Protein AF-A0A935LH83-F1 (afdb_monomer)

Secondary structure (DSSP, 8-state):
-----------------------------PPP--------------HHHHHHHHHHHHHHHH-TT--THHHHHHHHHHHHHHHIIIIIHHHHHTT--HHHHHHHHHHHHHHHHHHHHHHHHHHTT--HHHHHHHHHHHHTT-

Structure (mmCIF, N/CA/C/O backbone):
data_AF-A0A935LH83-F1
#
_entry.id   AF-A0A935LH83-F1
#
loop_
_atom_site.group_PDB
_atom_site.id
_atom_site.type_symbol
_atom_site.label_atom_id
_atom_site.label_alt_id
_atom_site.label_comp_id
_atom_site.label_asym_id
_atom_site.label_entity_id
_atom_site.label_seq_id
_atom_site.pdbx_PDB_ins_code
_atom_site.Cartn_x
_atom_site.Cartn_y
_atom_site.Cartn_z
_atom_site.occupancy
_atom_site.B_iso_or_equiv
_atom_site.auth_seq_id
_atom_site.auth_comp_id
_atom_site.auth_asym_id
_atom_site.auth_atom_id
_atom_site.pdbx_PDB_model_num
ATOM 1 N N . MET A 1 1 ? -3.162 51.233 -42.639 1.00 35.12 1 MET A N 1
ATOM 2 C CA . MET A 1 1 ? -2.966 50.758 -44.028 1.00 35.12 1 MET A CA 1
ATOM 3 C C . MET A 1 1 ? -2.274 49.404 -43.932 1.00 35.12 1 MET A C 1
ATOM 5 O O . MET A 1 1 ? -1.241 49.379 -43.289 1.00 35.12 1 MET A O 1
ATOM 9 N N . THR A 1 2 ? -2.739 48.237 -44.375 1.00 34.06 2 THR A N 1
ATOM 10 C CA . THR A 1 2 ? -3.900 47.725 -45.139 1.00 34.06 2 THR A CA 1
ATOM 11 C C . THR A 1 2 ? -3.915 46.204 -44.865 1.00 34.06 2 THR A C 1
ATOM 13 O O . THR A 1 2 ? -2.887 45.559 -45.024 1.00 34.06 2 THR A O 1
ATOM 16 N N . ALA A 1 3 ? -4.938 45.661 -44.196 1.00 40.06 3 ALA A N 1
ATOM 17 C CA . ALA A 1 3 ? -5.899 44.655 -44.689 1.00 40.06 3 ALA A CA 1
ATOM 18 C C . ALA A 1 3 ? -5.460 43.745 -45.864 1.00 40.06 3 ALA A C 1
ATOM 20 O O . ALA A 1 3 ? -5.112 44.268 -46.919 1.00 40.06 3 ALA A O 1
ATOM 21 N N . THR A 1 4 ? -5.602 42.412 -45.709 1.00 35.59 4 THR A N 1
ATOM 22 C CA . THR A 1 4 ? -6.402 41.495 -46.574 1.00 35.59 4 THR A CA 1
ATOM 23 C C . THR A 1 4 ? -6.238 40.015 -46.142 1.00 35.59 4 THR A C 1
ATOM 25 O O . THR A 1 4 ? -5.195 39.401 -46.327 1.00 35.59 4 THR A O 1
ATOM 28 N N . THR A 1 5 ? -7.306 39.437 -45.585 1.00 38.53 5 THR A N 1
ATOM 29 C CA . THR A 1 5 ? -7.776 38.028 -45.756 1.00 38.53 5 THR A CA 1
ATOM 30 C C . THR A 1 5 ? -8.877 38.098 -46.853 1.00 38.53 5 THR A C 1
ATOM 32 O O . THR A 1 5 ? -9.321 39.230 -47.068 1.00 38.53 5 THR A O 1
ATOM 35 N N . PRO A 1 6 ? -9.420 37.043 -47.526 1.00 51.28 6 PRO A N 1
ATOM 36 C CA . PRO A 1 6 ? -9.511 35.614 -47.166 1.00 51.28 6 PRO A CA 1
ATOM 37 C C . PRO A 1 6 ? -9.442 34.612 -48.359 1.00 51.28 6 PRO A C 1
ATOM 39 O O . PRO A 1 6 ? -9.274 35.017 -49.500 1.00 51.28 6 PRO A O 1
ATOM 42 N N . ALA A 1 7 ? -9.625 33.301 -48.119 1.00 34.06 7 ALA A N 1
ATOM 43 C CA . ALA A 1 7 ? -10.670 32.504 -48.797 1.00 34.06 7 ALA A CA 1
ATOM 44 C C . ALA A 1 7 ? -10.635 31.003 -48.445 1.00 34.06 7 ALA A C 1
ATOM 46 O O . ALA A 1 7 ? -9.700 30.261 -48.727 1.00 34.06 7 ALA A O 1
ATOM 47 N N . ARG A 1 8 ? -11.767 30.581 -47.888 1.00 37.03 8 ARG A N 1
ATOM 48 C CA . ARG A 1 8 ? -12.305 29.230 -47.717 1.00 37.03 8 ARG A CA 1
ATOM 49 C C . ARG A 1 8 ? -12.732 28.651 -49.074 1.00 37.03 8 ARG A C 1
ATOM 51 O O . ARG A 1 8 ? -13.342 29.372 -49.859 1.00 37.03 8 ARG A O 1
ATOM 58 N N . LYS A 1 9 ? -12.582 27.339 -49.294 1.00 32.34 9 LYS A N 1
ATOM 59 C CA . LYS A 1 9 ? -13.468 26.609 -50.218 1.00 32.34 9 LYS A CA 1
ATOM 60 C C . LYS A 1 9 ? -13.838 25.234 -49.668 1.00 32.34 9 LYS A C 1
ATOM 62 O O . LYS A 1 9 ? -12.998 24.364 -49.486 1.00 32.34 9 LYS A O 1
ATOM 67 N N . ALA A 1 10 ? -15.129 25.100 -49.393 1.00 34.25 10 ALA A N 1
ATOM 68 C CA . ALA A 1 10 ? -15.847 23.850 -49.215 1.00 34.25 10 ALA A CA 1
ATOM 69 C C . ALA A 1 10 ? -16.346 23.344 -50.581 1.00 34.25 10 ALA A C 1
ATOM 71 O O . ALA A 1 10 ? -16.602 24.163 -51.463 1.00 34.25 10 ALA A O 1
ATOM 72 N N . SER A 1 11 ? -16.544 22.030 -50.722 1.00 35.22 11 SER A N 1
ATOM 73 C CA . SER A 1 11 ? -17.612 21.410 -51.534 1.00 35.22 11 SER A CA 1
ATOM 74 C C . SER A 1 11 ? -17.620 19.900 -51.240 1.00 35.22 11 SER A C 1
ATOM 76 O O . SER A 1 11 ? -16.598 19.250 -51.421 1.00 35.22 11 SER A O 1
ATOM 78 N N . ALA A 1 12 ? -18.617 19.393 -50.505 1.00 35.19 12 ALA A N 1
ATOM 79 C CA . ALA A 1 12 ? -19.860 18.767 -51.000 1.00 35.19 12 ALA A CA 1
ATOM 80 C C . ALA A 1 12 ? -19.667 17.258 -51.284 1.00 35.19 12 ALA A C 1
ATOM 82 O O . ALA A 1 12 ? -18.915 16.873 -52.167 1.00 35.19 12 ALA A O 1
ATOM 83 N N . ALA A 1 13 ? -20.138 16.374 -50.402 1.00 32.50 13 ALA A N 1
ATOM 84 C CA . ALA A 1 13 ? -21.513 15.865 -50.271 1.00 32.50 13 ALA A CA 1
ATOM 85 C C . ALA A 1 13 ? -21.769 14.618 -51.137 1.00 32.50 13 ALA A C 1
ATOM 87 O O . ALA A 1 13 ? -21.801 14.694 -52.362 1.00 32.50 13 ALA A O 1
ATOM 88 N N . LYS A 1 14 ? -22.089 13.492 -50.485 1.00 33.97 14 LYS A N 1
ATOM 89 C CA . LYS A 1 14 ? -23.084 12.566 -51.026 1.00 33.97 14 LYS A CA 1
ATOM 90 C C . LYS A 1 14 ? -23.909 11.942 -49.904 1.00 33.97 14 LYS A C 1
ATOM 92 O O . LYS A 1 14 ? -23.403 11.345 -48.962 1.00 33.97 14 LYS A O 1
ATOM 97 N N . THR A 1 15 ? -25.195 12.200 -50.047 1.00 30.72 15 THR A N 1
ATOM 98 C CA . THR A 1 15 ? -26.371 11.769 -49.309 1.00 30.72 15 THR A CA 1
ATOM 99 C C . THR A 1 15 ? -26.554 10.253 -49.327 1.00 30.72 15 THR A C 1
ATOM 101 O O . THR A 1 15 ? -26.304 9.597 -50.335 1.00 30.72 15 THR A O 1
ATOM 104 N N . GLY A 1 16 ? -27.097 9.727 -48.231 1.00 28.11 16 GLY A N 1
ATOM 105 C CA . GLY A 1 16 ? -27.625 8.370 -48.133 1.00 28.11 16 GLY A CA 1
ATOM 106 C C . GLY A 1 16 ? -28.529 8.248 -46.911 1.00 28.11 16 GLY A C 1
ATOM 107 O O . GLY A 1 16 ? -28.107 7.761 -45.870 1.00 28.11 16 GLY A O 1
ATOM 108 N N . ALA A 1 17 ? -29.761 8.748 -47.017 1.00 33.97 17 ALA A N 1
ATOM 109 C CA . ALA A 1 17 ? -30.808 8.496 -46.038 1.00 33.97 17 ALA A CA 1
ATOM 110 C C . ALA A 1 17 ? -31.365 7.078 -46.238 1.00 33.97 17 ALA A C 1
ATOM 112 O O . ALA A 1 17 ? -31.816 6.754 -47.335 1.00 33.97 17 ALA A O 1
ATOM 113 N N . SER A 1 18 ? -31.416 6.265 -45.180 1.00 32.62 18 SER A N 1
ATOM 114 C CA . SER A 1 18 ? -32.397 5.179 -45.089 1.00 32.62 18 SER A CA 1
ATOM 115 C C . SER A 1 18 ? -32.763 4.875 -43.634 1.00 32.62 18 SER A C 1
ATOM 117 O O . SER A 1 18 ? -32.010 4.262 -42.890 1.00 32.62 18 SER A O 1
ATOM 119 N N . LYS A 1 19 ? -33.929 5.412 -43.265 1.00 34.66 19 LYS A N 1
ATOM 120 C CA . LYS A 1 19 ? -35.022 4.828 -42.472 1.00 34.66 19 LYS A CA 1
ATOM 121 C C . LYS A 1 19 ? -34.696 3.933 -41.262 1.00 34.66 19 LYS A C 1
ATOM 123 O O . LYS A 1 19 ? -34.246 2.803 -41.380 1.00 34.66 19 LYS A O 1
ATOM 128 N N . SER A 1 20 ? -35.142 4.462 -40.121 1.00 33.88 20 SER A N 1
ATOM 129 C CA . SER A 1 20 ? -35.714 3.792 -38.946 1.00 33.88 20 SER A CA 1
ATOM 130 C C . SER A 1 20 ? -36.131 2.327 -39.138 1.00 33.88 20 SER A C 1
ATOM 132 O O . SER A 1 20 ? -37.013 2.025 -39.943 1.00 33.88 20 SER A O 1
ATOM 134 N N . ALA A 1 21 ? -35.589 1.462 -38.283 1.00 36.56 21 ALA A N 1
ATOM 135 C CA . ALA A 1 21 ? -36.288 0.291 -37.778 1.00 36.56 21 ALA A CA 1
ATOM 136 C C . ALA A 1 21 ? -35.946 0.126 -36.291 1.00 36.56 21 ALA A C 1
ATOM 138 O O . ALA A 1 21 ? -34.846 -0.263 -35.908 1.00 36.56 21 ALA A O 1
ATOM 139 N N . THR A 1 22 ? -36.910 0.479 -35.448 1.00 37.19 22 THR A N 1
ATOM 140 C CA . THR A 1 22 ? -36.934 0.204 -34.016 1.00 37.19 22 THR A CA 1
ATOM 141 C C . THR A 1 22 ? -37.043 -1.305 -33.797 1.00 37.19 22 THR A C 1
ATOM 143 O O . THR A 1 22 ? -38.127 -1.871 -33.914 1.00 37.19 22 THR A O 1
ATOM 146 N N . THR A 1 23 ? -35.944 -1.972 -33.447 1.00 38.09 23 THR A N 1
ATOM 147 C CA . THR A 1 23 ? -35.995 -3.322 -32.873 1.00 38.09 23 THR A CA 1
ATOM 148 C C . THR A 1 23 ? -35.900 -3.231 -31.360 1.00 38.09 23 THR A C 1
ATOM 150 O O . THR A 1 23 ? -34.860 -2.935 -30.777 1.00 38.09 23 THR A O 1
ATOM 153 N N . LYS A 1 24 ? -37.053 -3.474 -30.745 1.00 41.41 24 LYS A N 1
ATOM 154 C CA . LYS A 1 24 ? -37.307 -3.659 -29.321 1.00 41.41 24 LYS A CA 1
ATOM 155 C C . LYS A 1 24 ? -36.507 -4.879 -28.831 1.00 41.41 24 LYS A C 1
ATOM 157 O O . LYS A 1 24 ? -37.010 -5.998 -28.872 1.00 41.41 24 LYS A O 1
ATOM 162 N N . SER A 1 25 ? -35.255 -4.683 -28.414 1.00 41.22 25 SER A N 1
ATOM 163 C CA . SER A 1 25 ? -34.494 -5.729 -27.720 1.00 41.22 25 SER A CA 1
ATOM 164 C C . SER A 1 25 ? -35.025 -5.853 -26.301 1.00 41.22 25 SER A C 1
ATOM 166 O O . SER A 1 25 ? -34.794 -4.993 -25.456 1.00 41.22 25 SER A O 1
ATOM 168 N N . ALA A 1 26 ? -35.782 -6.923 -26.073 1.00 46.78 26 ALA A N 1
ATOM 169 C CA . ALA A 1 26 ? -36.129 -7.393 -24.747 1.00 46.78 26 ALA A CA 1
ATOM 170 C C . ALA A 1 26 ? -34.847 -7.567 -23.920 1.00 46.78 26 ALA A C 1
ATOM 172 O O . ALA A 1 26 ? -33.912 -8.251 -24.341 1.00 46.78 26 ALA A O 1
ATOM 173 N N . GLU A 1 27 ? -34.814 -6.931 -22.754 1.00 45.56 27 GLU A N 1
ATOM 174 C CA . GLU A 1 27 ? -33.725 -7.015 -21.791 1.00 45.56 27 GLU A CA 1
ATOM 175 C C . GLU A 1 27 ? -33.667 -8.438 -21.225 1.00 45.56 27 GLU A C 1
ATOM 177 O O . GLU A 1 27 ? -34.363 -8.811 -20.280 1.00 45.56 27 GLU A O 1
ATOM 182 N N . LYS A 1 28 ? -32.862 -9.284 -21.869 1.00 47.16 28 LYS A N 1
ATOM 183 C CA . LYS A 1 28 ? -32.510 -10.592 -21.337 1.00 47.16 28 LYS A CA 1
ATOM 184 C C . LYS A 1 28 ? -31.532 -10.335 -20.194 1.00 47.16 28 LYS A C 1
ATOM 186 O O . LYS A 1 28 ? -30.373 -10.013 -20.441 1.00 47.16 28 LYS A O 1
ATOM 191 N N . LYS A 1 29 ? -32.027 -10.441 -18.955 1.00 45.44 29 LYS A N 1
ATOM 192 C CA . LYS A 1 29 ? -31.228 -10.435 -17.721 1.00 45.44 29 LYS A CA 1
ATOM 193 C C . LYS A 1 29 ? -29.939 -11.236 -17.961 1.00 45.44 29 LYS A C 1
ATOM 195 O O . LYS A 1 29 ? -30.054 -12.416 -18.316 1.00 45.44 29 LYS A O 1
ATOM 200 N N . PRO A 1 30 ? -28.743 -10.635 -17.819 1.00 49.94 30 PRO A N 1
ATOM 201 C CA . PRO A 1 30 ? -27.511 -11.379 -17.991 1.00 49.94 30 PRO A CA 1
ATOM 202 C C . PRO A 1 30 ? -27.502 -12.546 -16.992 1.00 49.94 30 PRO A C 1
ATOM 204 O O . PRO A 1 30 ? -27.824 -12.332 -15.816 1.00 49.94 30 PRO A O 1
ATOM 207 N N . PRO A 1 31 ? -27.185 -13.779 -17.422 1.00 57.97 31 PRO A N 1
ATOM 208 C CA . PRO A 1 31 ? -26.855 -14.841 -16.481 1.00 57.97 31 PRO A CA 1
ATOM 209 C C . PRO A 1 31 ? -25.688 -14.373 -15.593 1.00 57.97 31 PRO A C 1
ATOM 211 O O . PRO A 1 31 ? -24.889 -13.549 -16.048 1.00 57.97 31 PRO A O 1
ATOM 214 N N . PRO A 1 32 ? -25.595 -14.841 -14.331 1.00 54.12 32 PRO A N 1
ATOM 215 C CA . PRO A 1 32 ? -24.519 -14.441 -13.432 1.00 54.12 32 PRO A CA 1
ATOM 216 C C . PRO A 1 32 ? -23.187 -14.654 -14.145 1.00 54.12 32 PRO A C 1
ATOM 218 O O . PRO A 1 32 ? -22.916 -15.755 -14.629 1.00 54.12 32 PRO A O 1
ATOM 221 N N . ALA A 1 33 ? -22.419 -13.572 -14.274 1.00 59.00 33 ALA A N 1
ATOM 222 C CA . ALA A 1 33 ? -21.118 -13.594 -14.912 1.00 59.00 33 ALA A CA 1
ATOM 223 C C . ALA A 1 33 ? -20.278 -14.669 -14.220 1.00 59.00 33 ALA A C 1
ATOM 225 O O . ALA A 1 33 ? -19.924 -14.537 -13.049 1.00 59.00 33 ALA A O 1
ATOM 226 N N . GLN A 1 34 ? -20.011 -15.761 -14.934 1.00 58.84 34 GLN A N 1
ATOM 227 C CA . GLN A 1 34 ? -18.929 -16.658 -14.572 1.00 58.84 34 GLN A CA 1
ATOM 228 C C . GLN A 1 34 ? -17.675 -15.792 -14.604 1.00 58.84 34 GLN A C 1
ATOM 230 O O . GLN A 1 34 ? -17.375 -15.192 -15.636 1.00 58.84 34 GLN A O 1
ATOM 235 N N . ALA A 1 35 ? -17.029 -15.628 -13.452 1.00 62.06 35 ALA A N 1
ATOM 236 C CA . ALA A 1 35 ? -15.784 -14.892 -13.360 1.00 62.06 35 ALA A CA 1
ATOM 237 C C . ALA A 1 35 ? -14.769 -15.610 -14.251 1.00 62.06 35 ALA A C 1
ATOM 239 O O . ALA A 1 35 ? -14.278 -16.680 -13.902 1.00 62.06 35 ALA A O 1
ATOM 240 N N . SER A 1 36 ? -14.517 -15.058 -15.434 1.00 57.81 36 SER A N 1
ATOM 241 C CA . SER A 1 36 ? -13.394 -15.463 -16.262 1.00 57.81 36 SER A CA 1
ATOM 242 C C . SER A 1 36 ? -12.140 -15.323 -15.403 1.00 57.81 36 SER A C 1
ATOM 244 O O . SER A 1 36 ? -11.858 -14.232 -14.906 1.00 57.81 36 SER A O 1
ATOM 246 N N . GLU A 1 37 ? -11.419 -16.425 -15.189 1.00 69.50 37 GLU A N 1
ATOM 247 C CA . GLU A 1 37 ? -10.124 -16.468 -14.500 1.00 69.50 37 GLU A CA 1
ATOM 248 C C . GLU A 1 37 ? -9.036 -15.816 -15.369 1.00 69.50 37 GLU A C 1
ATOM 250 O O . GLU A 1 37 ? -8.037 -16.426 -15.744 1.00 69.50 37 GLU A O 1
ATOM 255 N N . GLU A 1 38 ? -9.251 -14.563 -15.759 1.00 58.91 38 GLU A N 1
ATOM 256 C CA . GLU A 1 38 ? -8.204 -13.757 -16.358 1.00 58.91 38 GLU A CA 1
ATOM 257 C C . GLU A 1 38 ? -7.110 -13.524 -15.308 1.00 58.91 38 GLU A C 1
ATOM 259 O O . GLU A 1 38 ? -7.411 -13.370 -14.115 1.00 58.91 38 GLU A O 1
ATOM 264 N N . PRO A 1 39 ? -5.830 -13.509 -15.714 1.00 77.25 39 PRO A N 1
ATOM 265 C CA . PRO A 1 39 ? -4.744 -13.252 -14.788 1.00 77.25 39 PRO A CA 1
ATOM 266 C C . PRO A 1 39 ? -4.943 -11.882 -14.132 1.00 77.25 39 PRO A C 1
ATOM 268 O O . PRO A 1 39 ? -4.829 -10.838 -14.773 1.00 77.25 39 PRO A O 1
ATOM 271 N N . SER A 1 40 ? -5.237 -11.892 -12.833 1.00 78.31 40 SER A N 1
ATOM 272 C CA . SER A 1 40 ? -5.302 -10.688 -12.017 1.00 78.31 40 SER A CA 1
ATOM 273 C C . SER A 1 40 ? -3.908 -10.322 -11.520 1.00 78.31 40 SER A C 1
ATOM 275 O O . SER A 1 40 ? -3.131 -11.174 -11.080 1.00 78.31 40 SER A O 1
ATOM 277 N N . LEU A 1 41 ? -3.574 -9.035 -11.597 1.00 83.06 41 LEU A N 1
ATOM 278 C CA . LEU A 1 41 ? -2.330 -8.518 -11.044 1.00 83.06 41 LEU A CA 1
ATOM 279 C C . LEU A 1 41 ? -2.367 -8.663 -9.514 1.00 83.06 41 LEU A C 1
ATOM 281 O O . LEU A 1 41 ? -3.272 -8.140 -8.864 1.00 83.06 41 LEU A O 1
ATOM 285 N N . ARG A 1 42 ? -1.398 -9.384 -8.940 1.00 87.62 42 ARG A N 1
ATOM 286 C CA . ARG A 1 42 ? -1.300 -9.633 -7.494 1.00 87.62 42 ARG A CA 1
ATOM 287 C C . ARG A 1 42 ? -0.068 -8.971 -6.903 1.00 87.62 42 ARG A C 1
ATOM 289 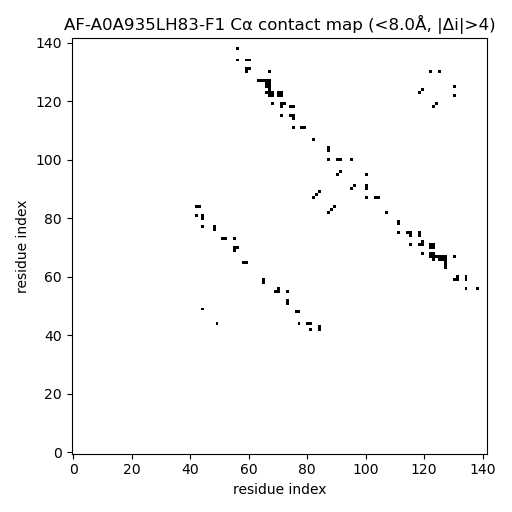O O . ARG A 1 42 ? 1.007 -8.991 -7.501 1.00 87.62 42 ARG A O 1
ATOM 296 N N . PHE A 1 43 ? -0.227 -8.451 -5.691 1.00 89.12 43 PHE A N 1
ATOM 297 C CA . PHE A 1 43 ? 0.864 -7.882 -4.917 1.00 89.12 43 PHE A CA 1
ATOM 298 C C . PHE A 1 43 ? 1.387 -8.929 -3.936 1.00 89.12 43 PHE A C 1
ATOM 300 O O . PHE A 1 43 ? 0.669 -9.346 -3.031 1.00 89.12 43 PHE A O 1
ATOM 307 N N . PHE A 1 44 ? 2.639 -9.349 -4.111 1.00 86.81 44 PHE A N 1
ATOM 308 C CA . PHE A 1 44 ? 3.303 -10.267 -3.189 1.00 86.81 44 PHE A CA 1
ATOM 309 C C . PHE A 1 44 ? 4.347 -9.507 -2.367 1.00 86.81 44 PHE A C 1
ATOM 311 O O . PHE A 1 44 ? 5.405 -9.132 -2.881 1.00 86.81 44 PHE A O 1
ATOM 318 N N . HIS A 1 45 ? 4.050 -9.286 -1.087 1.00 88.12 45 HIS A N 1
ATOM 319 C CA . HIS A 1 45 ? 4.978 -8.681 -0.132 1.00 88.12 45 HIS A CA 1
ATOM 320 C C . HIS A 1 45 ? 5.822 -9.728 0.611 1.00 88.12 45 HIS A C 1
ATOM 322 O O . HIS A 1 45 ? 5.610 -10.935 0.491 1.00 88.12 45 HIS A O 1
ATOM 328 N N . SER A 1 46 ? 6.811 -9.264 1.381 1.00 93.25 46 SER A N 1
ATOM 329 C CA . SER A 1 46 ? 7.671 -10.139 2.181 1.00 93.25 46 SER A CA 1
ATOM 330 C C . SER A 1 46 ? 6.884 -10.861 3.282 1.00 93.25 46 SER A C 1
ATOM 332 O O . SER A 1 46 ? 5.836 -10.390 3.735 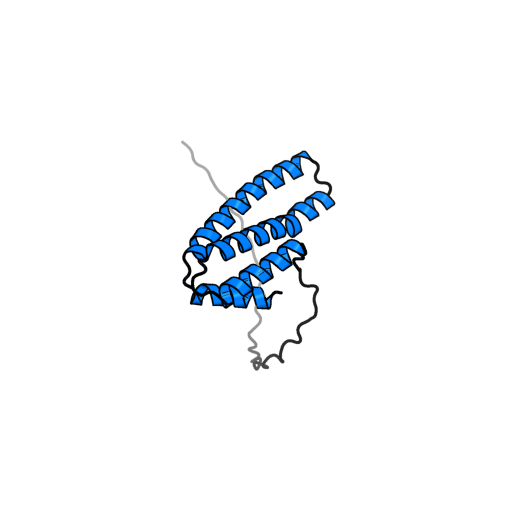1.00 93.25 46 SER A O 1
ATOM 334 N N . GLN A 1 47 ? 7.417 -11.997 3.744 1.00 93.38 47 GLN A N 1
ATOM 335 C CA . GLN A 1 47 ? 6.861 -12.722 4.889 1.00 93.38 47 GLN A CA 1
ATOM 336 C C . GLN A 1 47 ? 6.871 -11.855 6.156 1.00 93.38 47 GLN A C 1
ATOM 338 O O . GLN A 1 47 ? 5.871 -11.803 6.858 1.00 93.38 47 GLN A O 1
ATOM 343 N N . ALA A 1 48 ? 7.940 -11.089 6.387 1.00 94.50 48 ALA A N 1
ATOM 344 C CA . ALA A 1 48 ? 8.008 -10.159 7.512 1.00 94.50 48 ALA A CA 1
ATOM 345 C C . ALA A 1 48 ? 6.866 -9.124 7.484 1.00 94.50 48 ALA A C 1
ATOM 347 O O . ALA A 1 48 ? 6.209 -8.912 8.501 1.00 94.50 48 ALA A O 1
ATOM 348 N N . LEU A 1 49 ? 6.567 -8.539 6.312 1.00 94.56 49 LEU A N 1
ATOM 349 C CA . LEU A 1 49 ? 5.458 -7.587 6.180 1.00 94.56 49 LEU A CA 1
ATOM 350 C C . LEU A 1 49 ? 4.095 -8.272 6.347 1.00 94.56 49 LEU A C 1
ATOM 352 O O . LEU A 1 49 ? 3.164 -7.675 6.885 1.00 94.56 49 LEU A O 1
ATOM 356 N N . ARG A 1 50 ? 3.977 -9.547 5.953 1.00 94.75 50 ARG A N 1
ATOM 357 C CA . ARG A 1 50 ? 2.782 -10.359 6.222 1.00 94.75 50 ARG A CA 1
ATOM 358 C C . ARG A 1 50 ? 2.556 -10.532 7.719 1.00 94.75 50 ARG A C 1
ATOM 360 O O . ARG A 1 50 ? 1.450 -10.311 8.200 1.00 94.75 50 ARG A O 1
ATOM 367 N N . ASP A 1 51 ? 3.595 -10.914 8.445 1.00 95.69 51 ASP A N 1
ATOM 368 C CA . ASP A 1 51 ? 3.501 -11.183 9.876 1.00 95.69 51 ASP A CA 1
ATOM 369 C C . ASP A 1 51 ? 3.198 -9.890 10.649 1.00 95.69 51 ASP A C 1
ATOM 371 O O . ASP A 1 51 ? 2.320 -9.876 11.513 1.00 95.69 51 ASP A O 1
ATOM 375 N N . GLN A 1 52 ? 3.824 -8.773 10.258 1.00 94.81 52 GLN A N 1
ATOM 376 C CA . GLN A 1 52 ? 3.500 -7.439 10.771 1.00 94.81 52 GLN A CA 1
ATOM 377 C C . GLN A 1 52 ? 2.044 -7.049 10.483 1.00 94.81 52 GLN A C 1
ATOM 379 O O . GLN A 1 52 ? 1.354 -6.569 11.383 1.00 94.81 52 GLN A O 1
ATOM 384 N N . THR A 1 53 ? 1.561 -7.289 9.259 1.00 95.12 53 THR A N 1
ATOM 385 C CA . THR A 1 53 ? 0.161 -7.048 8.880 1.00 95.12 53 THR A CA 1
ATOM 386 C C . THR A 1 53 ? -0.769 -7.791 9.833 1.00 95.12 53 THR A C 1
ATOM 388 O O . THR A 1 53 ? -1.596 -7.177 10.502 1.00 95.12 53 THR A O 1
ATOM 391 N N . LEU A 1 54 ? -0.592 -9.106 9.977 1.00 95.31 54 LEU A N 1
ATOM 392 C CA . LEU A 1 54 ? -1.441 -9.926 10.842 1.00 95.31 54 LEU A CA 1
ATOM 393 C C . LEU A 1 54 ? -1.386 -9.478 12.307 1.00 95.31 54 LEU A C 1
ATOM 395 O O . LEU A 1 54 ? -2.430 -9.427 12.962 1.00 95.31 54 LEU A O 1
ATOM 399 N N . ALA A 1 55 ? -0.205 -9.112 12.812 1.00 94.62 55 ALA A N 1
ATOM 400 C CA . ALA A 1 55 ? -0.031 -8.628 14.177 1.00 94.62 55 ALA A CA 1
ATOM 401 C C . ALA A 1 55 ? -0.794 -7.317 14.432 1.00 94.62 55 ALA A C 1
ATOM 403 O O . ALA A 1 55 ? -1.518 -7.210 15.423 1.00 94.62 55 ALA A O 1
ATOM 404 N N . VAL A 1 56 ? -0.688 -6.338 13.528 1.00 94.75 56 VAL A N 1
ATOM 405 C CA . VAL A 1 56 ? -1.382 -5.045 13.655 1.00 94.75 56 VAL A CA 1
ATOM 406 C C . VAL A 1 56 ? -2.896 -5.223 13.565 1.00 94.75 56 VAL A C 1
ATOM 408 O O . VAL A 1 56 ? -3.614 -4.702 14.418 1.00 94.75 56 VAL A O 1
ATOM 411 N N . LEU A 1 57 ? -3.386 -5.994 12.587 1.00 94.69 57 LEU A N 1
ATOM 412 C CA . LEU A 1 57 ? -4.821 -6.256 12.426 1.00 94.69 57 LEU A CA 1
ATOM 413 C C . LEU A 1 57 ? -5.398 -6.923 13.685 1.00 94.69 57 LEU A C 1
ATOM 415 O O . LEU A 1 57 ? -6.399 -6.466 14.230 1.00 94.69 57 LEU A O 1
ATOM 419 N N . THR A 1 58 ? -4.713 -7.949 14.200 1.00 94.38 58 THR A N 1
ATOM 420 C CA . THR A 1 58 ? -5.114 -8.666 15.423 1.00 94.38 58 THR A CA 1
ATOM 421 C C . THR A 1 58 ? -5.070 -7.761 16.657 1.00 94.38 58 THR A C 1
ATOM 423 O O . THR A 1 58 ? -5.942 -7.844 17.518 1.00 94.38 58 THR A O 1
ATOM 426 N N . SER A 1 59 ? -4.073 -6.880 16.763 1.00 93.31 59 SER A N 1
ATOM 427 C CA . SER A 1 59 ? -3.964 -5.931 17.875 1.00 93.31 59 SER A CA 1
ATOM 428 C C . SER A 1 59 ? -5.146 -4.960 17.905 1.00 93.31 59 SER A C 1
ATOM 430 O O . SER A 1 59 ? -5.779 -4.791 18.948 1.00 93.31 59 SER A O 1
ATOM 432 N N . ILE A 1 60 ? -5.497 -4.391 16.746 1.00 92.81 60 ILE A N 1
ATOM 433 C CA . ILE A 1 60 ? -6.631 -3.470 16.623 1.00 92.81 60 ILE A CA 1
ATOM 434 C C . ILE A 1 60 ? -7.936 -4.194 16.946 1.00 92.81 60 ILE A C 1
ATOM 436 O O . ILE A 1 60 ? -8.714 -3.665 17.724 1.00 92.81 60 ILE A O 1
ATOM 440 N N . GLU A 1 61 ? -8.164 -5.405 16.434 1.00 92.06 61 GLU A N 1
ATOM 441 C CA . GLU A 1 61 ? -9.380 -6.186 16.726 1.00 92.06 61 GLU A CA 1
ATOM 442 C C . GLU A 1 61 ? -9.580 -6.462 18.223 1.00 92.06 61 GLU A C 1
ATOM 444 O O . GLU A 1 61 ? -10.704 -6.409 18.717 1.00 92.06 61 GLU A O 1
ATOM 449 N N . ASN A 1 62 ? -8.495 -6.738 18.950 1.00 90.69 62 ASN A N 1
ATOM 450 C CA . ASN A 1 62 ? -8.567 -7.132 20.357 1.00 90.69 62 ASN A CA 1
ATOM 451 C C . ASN A 1 62 ? -8.481 -5.954 21.336 1.00 90.69 62 ASN A C 1
ATOM 453 O O . ASN A 1 62 ? -8.835 -6.107 22.505 1.00 90.69 62 ASN A O 1
ATOM 457 N N . THR A 1 63 ? -8.000 -4.790 20.891 1.00 86.12 63 THR A N 1
ATOM 458 C CA . THR A 1 63 ? -7.696 -3.661 21.777 1.00 86.12 63 THR A CA 1
ATOM 459 C C . THR A 1 63 ? -8.366 -2.372 21.279 1.00 86.12 63 THR A C 1
ATOM 461 O O . THR A 1 63 ? -7.858 -1.706 20.372 1.00 86.12 63 THR A O 1
ATOM 464 N N . PRO 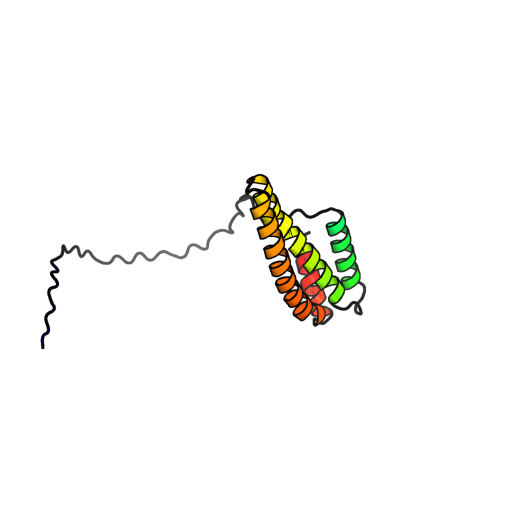A 1 64 ? -9.479 -1.942 21.906 1.00 76.19 64 PRO A N 1
ATOM 465 C CA . PRO A 1 64 ? -10.217 -0.737 21.508 1.00 76.19 64 PRO A CA 1
ATOM 466 C C . PRO A 1 64 ? -9.444 0.577 21.674 1.00 76.19 64 PRO A C 1
ATOM 468 O O . PRO A 1 64 ? -9.801 1.596 21.089 1.00 76.19 64 PRO A O 1
ATOM 471 N N . THR A 1 65 ? -8.396 0.573 22.498 1.00 69.12 65 THR A N 1
ATOM 472 C CA . THR A 1 65 ? -7.554 1.740 22.796 1.00 69.12 65 THR A CA 1
ATOM 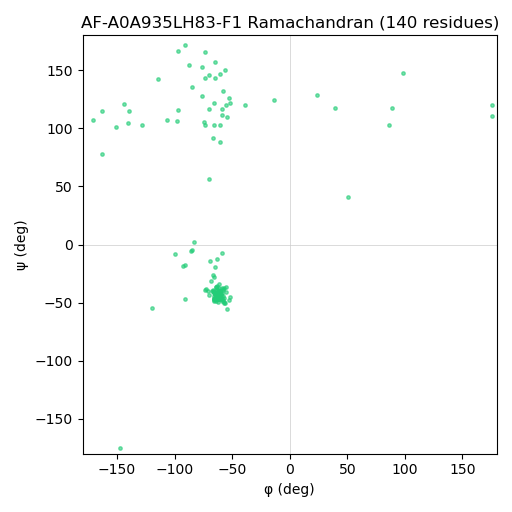473 C C . THR A 1 65 ? -6.427 1.956 21.787 1.00 69.12 65 THR A C 1
ATOM 475 O O . THR A 1 65 ? -5.733 2.975 21.861 1.00 69.12 65 THR A O 1
ATOM 478 N N . THR A 1 66 ? -6.234 1.039 20.835 1.00 67.50 66 THR A N 1
ATOM 479 C CA . THR A 1 66 ? -5.195 1.170 19.809 1.00 67.50 66 THR A CA 1
ATOM 480 C C . THR A 1 66 ? -5.562 2.296 18.848 1.00 67.50 66 THR A C 1
ATOM 482 O O . THR A 1 66 ? -6.580 2.238 18.161 1.00 67.50 66 THR A O 1
ATOM 485 N N . LYS A 1 67 ? -4.736 3.344 18.807 1.00 74.44 67 LYS A N 1
ATOM 486 C CA . LYS A 1 67 ? -4.924 4.476 17.891 1.00 74.44 67 LYS A CA 1
ATOM 487 C C . LYS A 1 67 ? -4.490 4.100 16.474 1.00 74.44 67 LYS A C 1
ATOM 489 O O . LYS A 1 67 ? -3.576 3.294 16.301 1.00 74.44 67 LYS A O 1
ATOM 494 N N . GLY A 1 68 ? -5.087 4.746 15.469 1.00 87.88 68 GLY A N 1
ATOM 495 C CA . GLY A 1 68 ? -4.875 4.458 14.043 1.00 87.88 68 GLY A CA 1
ATOM 496 C C . GLY A 1 68 ? -3.435 4.586 13.532 1.00 87.88 68 GLY A C 1
ATOM 497 O O . GLY A 1 68 ? -3.160 4.164 12.417 1.00 87.88 68 GLY A O 1
ATOM 498 N N . LYS A 1 69 ? -2.491 5.084 14.343 1.00 92.25 69 LYS A N 1
ATOM 499 C CA . LYS A 1 69 ? -1.064 5.180 14.001 1.00 92.25 69 LYS A CA 1
ATOM 500 C C . LYS A 1 69 ? -0.469 3.855 13.529 1.00 92.25 69 LYS A C 1
ATOM 502 O O . LYS A 1 69 ? 0.176 3.834 12.492 1.00 92.25 69 LYS A O 1
ATOM 507 N N . ALA A 1 70 ? -0.705 2.757 14.249 1.00 92.31 70 ALA A N 1
ATOM 508 C CA . ALA A 1 70 ? -0.145 1.457 13.866 1.00 92.31 70 ALA A CA 1
ATOM 509 C C . ALA A 1 70 ? -0.678 0.979 12.504 1.00 92.31 70 ALA A C 1
ATOM 511 O O . ALA A 1 70 ? 0.060 0.391 11.720 1.00 92.31 70 ALA A O 1
ATOM 512 N N . LEU A 1 71 ? -1.949 1.271 12.209 1.00 93.94 71 LEU A N 1
ATOM 513 C CA . LEU A 1 71 ? -2.548 0.968 10.914 1.00 93.94 71 LEU A CA 1
ATOM 514 C C . LEU A 1 71 ? -2.024 1.897 9.813 1.00 93.94 71 LEU A C 1
ATOM 516 O O . LEU A 1 71 ? -1.790 1.442 8.702 1.00 93.94 71 LEU A O 1
ATOM 520 N N . ALA A 1 72 ? -1.817 3.179 10.116 1.00 94.38 72 ALA A N 1
ATOM 521 C CA . ALA A 1 72 ? -1.243 4.138 9.180 1.00 94.38 72 ALA A CA 1
ATOM 522 C C . ALA A 1 72 ? 0.200 3.766 8.810 1.00 94.38 72 ALA A C 1
ATOM 524 O O . ALA A 1 72 ? 0.519 3.717 7.628 1.00 94.38 72 ALA A O 1
ATOM 525 N N . ASP A 1 73 ? 1.034 3.430 9.801 1.00 93.88 73 ASP A N 1
ATOM 526 C CA . ASP A 1 73 ? 2.404 2.962 9.569 1.00 93.88 73 ASP A CA 1
ATOM 527 C C . ASP A 1 73 ? 2.408 1.652 8.752 1.00 93.88 73 ASP A C 1
ATOM 529 O O . ASP A 1 73 ? 3.198 1.504 7.828 1.00 93.88 73 ASP A O 1
ATOM 533 N N . LEU A 1 74 ? 1.478 0.724 9.018 1.00 95.06 74 LEU A N 1
ATOM 534 C CA . LEU A 1 74 ? 1.342 -0.493 8.210 1.00 95.06 74 LEU A CA 1
ATOM 535 C C . LEU A 1 74 ? 0.991 -0.189 6.744 1.00 95.06 74 LEU A C 1
ATOM 537 O O . LEU A 1 74 ? 1.536 -0.805 5.829 1.00 95.06 74 LEU A O 1
ATOM 541 N N . VAL A 1 75 ? 0.052 0.729 6.510 1.00 94.06 75 VAL A N 1
ATOM 542 C CA . VAL A 1 75 ? -0.323 1.139 5.151 1.00 94.06 75 VAL A CA 1
ATOM 543 C C . VAL A 1 75 ? 0.857 1.815 4.446 1.00 94.06 75 VAL A C 1
ATOM 545 O O . VAL A 1 75 ? 1.047 1.562 3.258 1.00 94.06 75 VAL A O 1
ATOM 548 N N . ASP A 1 76 ? 1.677 2.595 5.160 1.00 94.44 76 ASP A N 1
ATOM 549 C CA . ASP A 1 76 ? 2.918 3.174 4.623 1.00 94.44 76 ASP A CA 1
ATOM 550 C C . ASP A 1 76 ? 3.863 2.077 4.105 1.00 94.44 76 ASP A C 1
ATOM 552 O O . ASP A 1 76 ? 4.283 2.122 2.945 1.00 94.44 76 ASP A O 1
ATOM 556 N N . ASP A 1 77 ? 4.117 1.046 4.917 1.00 94.75 77 ASP A N 1
ATOM 557 C CA . ASP A 1 77 ? 4.992 -0.072 4.547 1.00 94.75 77 ASP A CA 1
ATOM 558 C C . ASP A 1 77 ? 4.447 -0.857 3.337 1.00 94.75 77 ASP A C 1
ATOM 560 O O . ASP A 1 77 ? 5.199 -1.262 2.444 1.00 94.75 77 ASP A O 1
ATOM 564 N N . LEU A 1 78 ? 3.124 -1.054 3.269 1.00 94.62 78 LEU A N 1
ATOM 565 C CA . LEU A 1 78 ? 2.462 -1.707 2.133 1.00 94.62 78 LEU A CA 1
ATOM 566 C C . LEU A 1 78 ? 2.576 -0.880 0.846 1.00 94.62 78 LEU A C 1
ATOM 568 O O . LEU A 1 78 ? 2.814 -1.449 -0.221 1.00 94.62 78 LEU A O 1
ATOM 572 N N . VAL A 1 79 ? 2.426 0.445 0.927 1.00 94.38 79 VAL A N 1
ATOM 573 C CA . VAL A 1 79 ? 2.578 1.355 -0.219 1.00 94.38 79 VAL A CA 1
ATOM 574 C C . VAL A 1 79 ? 4.014 1.338 -0.728 1.00 94.38 79 VAL A C 1
ATOM 576 O O . VAL A 1 79 ? 4.227 1.195 -1.933 1.00 94.38 79 VAL A O 1
ATOM 579 N N . GLU A 1 80 ? 5.000 1.445 0.163 1.00 93.62 80 GLU A N 1
ATOM 580 C CA . GLU A 1 80 ? 6.412 1.406 -0.218 1.00 93.62 80 GLU A CA 1
ATOM 581 C C . GLU A 1 80 ? 6.768 0.069 -0.882 1.00 93.62 80 GLU A C 1
ATOM 583 O O . GLU A 1 80 ? 7.336 0.042 -1.979 1.00 93.62 80 GLU A O 1
ATOM 588 N N . ALA A 1 81 ? 6.346 -1.047 -0.284 1.00 94.81 81 ALA A N 1
ATOM 589 C CA . ALA A 1 81 ? 6.560 -2.371 -0.854 1.00 94.81 81 ALA A CA 1
ATOM 590 C C . ALA A 1 81 ? 5.827 -2.558 -2.198 1.00 94.81 81 ALA A C 1
ATOM 592 O O . ALA A 1 81 ? 6.373 -3.185 -3.109 1.00 94.81 81 ALA A O 1
ATOM 593 N N . GLY A 1 82 ? 4.627 -1.991 -2.356 1.00 93.88 82 GLY A N 1
ATOM 594 C CA . GLY A 1 82 ? 3.871 -1.992 -3.609 1.00 93.88 82 GLY A CA 1
ATOM 595 C C . GLY A 1 82 ? 4.566 -1.202 -4.717 1.00 93.88 82 GLY A C 1
ATOM 596 O O . GLY A 1 82 ? 4.671 -1.682 -5.846 1.00 93.88 82 GLY A O 1
ATOM 597 N N . MET A 1 83 ? 5.109 -0.028 -4.393 1.00 94.19 83 MET A N 1
ATOM 598 C CA . MET A 1 83 ? 5.875 0.794 -5.333 1.00 94.19 83 MET A CA 1
ATOM 599 C C . MET A 1 83 ? 7.190 0.127 -5.740 1.00 94.19 83 MET A C 1
ATOM 601 O O . MET A 1 83 ? 7.560 0.143 -6.917 1.00 94.19 83 MET A O 1
ATOM 605 N N . GLU A 1 84 ? 7.876 -0.532 -4.808 1.00 92.88 84 GLU A N 1
ATOM 606 C CA . GLU A 1 84 ? 9.040 -1.343 -5.160 1.00 92.88 84 GLU A CA 1
ATOM 607 C C . GLU A 1 84 ? 8.630 -2.492 -6.101 1.00 92.88 84 GLU A C 1
ATOM 609 O O . GLU A 1 84 ? 9.282 -2.719 -7.122 1.00 92.88 84 GLU A O 1
ATOM 614 N N . TYR A 1 85 ? 7.527 -3.187 -5.798 1.00 94.75 85 TYR A N 1
ATOM 615 C CA . TYR A 1 85 ? 7.065 -4.351 -6.557 1.00 94.75 85 TYR A CA 1
ATOM 616 C C . TYR A 1 85 ? 6.626 -4.007 -7.985 1.00 94.75 85 TYR A C 1
ATOM 618 O O . TYR A 1 85 ? 7.056 -4.669 -8.928 1.00 94.75 85 TYR A O 1
ATOM 626 N N . TYR A 1 86 ? 5.791 -2.981 -8.153 1.00 94.19 86 TYR A N 1
ATOM 627 C CA . TYR A 1 86 ? 5.168 -2.662 -9.440 1.00 94.19 86 TYR A CA 1
ATOM 628 C C . TYR A 1 86 ? 5.932 -1.650 -10.287 1.00 94.19 86 TYR A C 1
ATOM 630 O O . TYR A 1 86 ? 5.688 -1.575 -11.488 1.00 94.19 86 TYR A O 1
ATOM 638 N N . PHE A 1 87 ? 6.846 -0.875 -9.701 1.00 93.81 87 PHE A N 1
ATOM 639 C CA . PHE A 1 87 ? 7.568 0.164 -10.434 1.00 93.81 87 PHE A CA 1
ATOM 640 C C . PHE A 1 87 ? 9.077 -0.064 -10.437 1.00 93.81 87 PHE A C 1
ATOM 642 O O . PHE A 1 87 ? 9.678 -0.175 -11.507 1.00 93.81 87 PHE A O 1
ATOM 649 N N . MET A 1 88 ? 9.701 -0.203 -9.263 1.00 94.81 88 MET A N 1
ATOM 650 C CA . MET A 1 88 ? 11.163 -0.299 -9.193 1.00 94.81 88 MET A CA 1
ATOM 651 C C . MET A 1 88 ? 11.705 -1.619 -9.744 1.00 94.81 88 MET A C 1
ATOM 653 O O . MET A 1 88 ? 12.681 -1.609 -10.496 1.00 94.81 88 MET A O 1
ATOM 657 N N . ARG A 1 89 ? 11.080 -2.757 -9.414 1.00 94.00 89 ARG A N 1
ATOM 658 C CA . ARG A 1 89 ? 11.507 -4.065 -9.934 1.00 94.00 89 ARG A CA 1
ATOM 659 C C . ARG A 1 89 ? 11.385 -4.148 -11.461 1.00 94.00 89 ARG A C 1
ATOM 661 O O . ARG A 1 89 ? 12.375 -4.546 -12.075 1.00 94.00 89 ARG A O 1
ATOM 668 N N . PRO A 1 90 ? 10.269 -3.736 -12.100 1.00 94.50 90 PRO A N 1
ATOM 669 C CA . PRO A 1 90 ? 10.194 -3.683 -13.558 1.00 94.50 90 PRO A CA 1
ATOM 670 C C . PRO A 1 90 ? 11.198 -2.720 -14.190 1.00 94.50 90 PRO A C 1
ATOM 672 O O . PRO A 1 90 ? 11.801 -3.074 -15.196 1.00 94.50 90 PRO A O 1
ATOM 675 N N . LEU A 1 91 ? 11.443 -1.542 -13.597 1.00 95.50 91 LEU A N 1
ATOM 676 C CA . LEU A 1 91 ? 12.471 -0.617 -14.094 1.00 95.50 91 LEU A CA 1
ATOM 677 C C . LEU A 1 91 ? 13.864 -1.251 -14.092 1.00 95.50 91 LEU A C 1
ATOM 679 O O . LEU A 1 91 ? 14.596 -1.120 -15.071 1.00 95.50 91 LEU A O 1
ATOM 683 N N . LYS A 1 92 ? 14.207 -1.962 -13.013 1.00 93.69 92 LYS A N 1
ATOM 684 C CA . LYS A 1 92 ? 15.471 -2.694 -12.908 1.00 93.69 92 LYS A CA 1
ATOM 685 C C . LYS A 1 92 ? 15.549 -3.830 -13.932 1.00 93.69 92 LYS A C 1
ATOM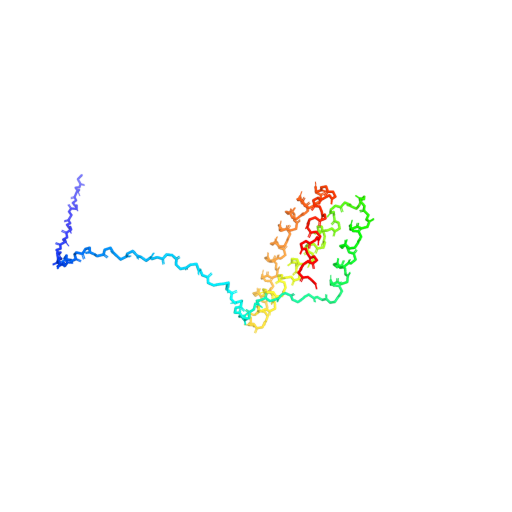 687 O O . LYS A 1 92 ? 16.578 -4.004 -14.572 1.00 93.69 92 LYS A O 1
ATOM 692 N N . ALA A 1 93 ? 14.460 -4.578 -14.113 1.00 96.31 93 ALA A N 1
ATOM 693 C CA . ALA A 1 93 ? 14.376 -5.649 -15.108 1.00 96.31 93 ALA A CA 1
ATOM 694 C C . ALA A 1 93 ? 14.453 -5.130 -16.555 1.00 96.31 93 ALA A C 1
ATOM 696 O O . ALA A 1 93 ? 14.913 -5.845 -17.437 1.00 96.31 93 ALA A O 1
ATOM 697 N N . ALA A 1 94 ? 14.026 -3.889 -16.793 1.00 97.31 94 ALA A N 1
ATOM 698 C CA . ALA A 1 94 ? 14.134 -3.209 -18.080 1.00 97.31 94 ALA A CA 1
ATOM 699 C C . ALA A 1 94 ? 15.507 -2.546 -18.313 1.00 97.31 94 ALA A C 1
ATOM 701 O O . ALA A 1 94 ? 15.679 -1.872 -19.327 1.00 97.31 94 ALA A O 1
ATOM 702 N N . GLU A 1 95 ? 16.457 -2.691 -17.379 1.00 95.31 95 GLU A N 1
ATOM 703 C CA . GLU A 1 95 ? 17.837 -2.198 -17.494 1.00 95.31 95 GLU A CA 1
ATOM 704 C C . GLU A 1 95 ? 17.923 -0.717 -17.899 1.00 95.31 95 GLU A C 1
ATOM 706 O O . GLU A 1 95 ? 18.759 -0.294 -18.699 1.00 95.31 95 GLU A O 1
ATOM 711 N N . VAL A 1 96 ? 17.049 0.121 -17.330 1.00 93.56 96 VAL A N 1
ATOM 712 C CA . VAL A 1 96 ? 16.926 1.535 -17.730 1.00 93.56 96 VAL A CA 1
ATOM 713 C C . VAL A 1 96 ? 18.192 2.366 -17.473 1.00 93.56 96 VAL A C 1
ATOM 715 O O . VAL A 1 96 ? 18.309 3.482 -17.997 1.00 93.56 96 VAL A O 1
ATOM 718 N N . GLY A 1 97 ? 19.136 1.818 -16.708 1.00 94.75 97 GLY A N 1
ATOM 719 C CA . GLY A 1 97 ? 20.433 2.390 -16.381 1.00 94.75 97 GLY A CA 1
ATOM 720 C C . GLY A 1 97 ? 20.436 3.076 -15.017 1.00 94.75 97 GLY A C 1
ATOM 721 O O . GLY A 1 97 ? 19.449 3.686 -14.601 1.00 94.75 97 GLY A O 1
ATOM 722 N N . PHE A 1 98 ? 21.586 3.024 -14.340 1.00 92.50 98 PHE A N 1
ATOM 723 C CA . PHE A 1 98 ? 21.740 3.444 -12.942 1.00 92.50 98 PHE A CA 1
ATOM 724 C C . PHE A 1 98 ? 21.212 4.858 -12.657 1.00 92.50 98 PHE A C 1
ATOM 726 O O . PHE A 1 98 ? 20.475 5.056 -11.698 1.00 92.50 98 PHE A O 1
ATOM 733 N N . ILE A 1 99 ? 21.524 5.843 -13.508 1.00 95.81 99 ILE A N 1
ATOM 734 C CA . ILE A 1 99 ? 21.079 7.233 -13.302 1.00 95.81 99 ILE A CA 1
ATOM 735 C C . ILE A 1 99 ? 19.550 7.354 -13.333 1.00 95.81 99 ILE A C 1
ATOM 737 O O . ILE A 1 99 ? 18.972 8.058 -12.503 1.00 95.81 99 ILE A O 1
ATOM 741 N N . LYS A 1 100 ? 18.882 6.642 -14.249 1.00 95.00 100 LYS A N 1
ATOM 742 C CA . LYS A 1 100 ? 17.416 6.654 -14.335 1.00 95.00 100 LYS A CA 1
ATOM 743 C C . LYS A 1 100 ? 16.793 5.920 -13.155 1.00 95.00 100 LYS A C 1
ATOM 745 O O . LYS A 1 100 ? 15.827 6.420 -12.593 1.00 95.00 100 LYS A O 1
ATOM 750 N N . GLU A 1 101 ? 17.371 4.793 -12.736 1.00 94.94 101 GLU A N 1
ATOM 751 C CA . GLU A 1 101 ? 16.927 4.087 -11.531 1.00 94.94 101 GLU A CA 1
ATOM 752 C C . GLU A 1 101 ? 17.039 4.967 -10.282 1.00 94.94 101 GLU A C 1
ATOM 754 O O . GLU A 1 101 ? 16.088 5.049 -9.511 1.00 94.94 101 GLU A O 1
ATOM 759 N N . GLN A 1 102 ? 18.162 5.664 -10.081 1.00 95.94 102 GLN A N 1
ATOM 760 C CA . GLN A 1 102 ? 18.341 6.548 -8.923 1.00 95.94 102 GLN A CA 1
ATOM 761 C C . GLN A 1 102 ? 17.392 7.748 -8.960 1.00 95.94 102 GLN A C 1
ATOM 763 O O . GLN A 1 102 ? 16.805 8.105 -7.939 1.00 95.94 102 GLN A O 1
ATOM 768 N N . SER A 1 103 ? 17.188 8.341 -10.138 1.00 96.12 103 SER A N 1
ATOM 769 C CA . SER A 1 103 ? 16.205 9.411 -10.316 1.00 96.12 103 SER A CA 1
ATOM 770 C C . SER A 1 103 ? 14.783 8.930 -10.001 1.00 96.12 103 SER A C 1
ATOM 772 O O . SER A 1 103 ? 14.057 9.601 -9.266 1.00 96.12 103 SER A O 1
ATOM 774 N N . ALA A 1 104 ? 14.413 7.736 -10.476 1.00 95.56 104 ALA A N 1
ATOM 775 C CA . ALA A 1 104 ? 13.132 7.103 -10.186 1.00 95.56 104 ALA A CA 1
ATOM 776 C C . ALA A 1 104 ? 12.958 6.814 -8.686 1.00 95.56 104 ALA A C 1
ATOM 778 O O . ALA A 1 104 ? 11.908 7.139 -8.134 1.00 95.56 104 ALA A O 1
ATOM 779 N N . ARG A 1 105 ? 13.991 6.290 -8.006 1.00 94.06 105 ARG A N 1
ATOM 780 C CA . ARG A 1 105 ? 13.985 6.082 -6.545 1.00 94.06 105 ARG A CA 1
ATOM 781 C C . ARG A 1 105 ? 13.730 7.385 -5.801 1.00 94.06 105 ARG A C 1
ATOM 783 O O . ARG A 1 105 ? 12.844 7.430 -4.956 1.00 94.06 105 ARG A O 1
ATOM 790 N N . LEU A 1 106 ? 14.457 8.449 -6.146 1.00 95.62 106 LEU A N 1
ATOM 791 C CA . LEU A 1 106 ? 14.307 9.749 -5.495 1.00 95.62 106 LEU A CA 1
ATOM 792 C C . LEU A 1 106 ? 12.893 10.322 -5.677 1.00 95.62 106 LEU A C 1
ATOM 794 O O . LEU A 1 106 ? 12.281 10.775 -4.709 1.00 95.62 106 LEU A O 1
ATOM 798 N N . GLY A 1 107 ? 12.360 10.267 -6.902 1.00 94.44 107 GLY A N 1
ATOM 799 C CA . GLY A 1 107 ? 10.985 10.684 -7.186 1.00 94.44 107 GLY A CA 1
ATOM 800 C C . GLY A 1 107 ? 9.962 9.855 -6.408 1.00 94.44 107 GLY A C 1
ATOM 801 O O . GLY A 1 107 ? 9.036 10.409 -5.814 1.00 94.44 107 GLY A O 1
ATOM 802 N N . MET A 1 108 ? 10.176 8.539 -6.335 1.00 94.44 108 MET A N 1
ATOM 803 C CA . MET A 1 108 ? 9.300 7.625 -5.613 1.00 94.44 108 MET A CA 1
ATOM 804 C C . MET A 1 108 ? 9.310 7.879 -4.106 1.00 94.44 108 MET A C 1
ATOM 806 O O . MET A 1 108 ? 8.248 7.938 -3.499 1.00 94.44 108 MET A O 1
ATOM 810 N N . THR A 1 109 ? 10.473 8.132 -3.498 1.00 92.19 109 THR A N 1
ATOM 811 C CA . THR A 1 109 ? 10.556 8.517 -2.080 1.00 92.19 109 THR A CA 1
ATOM 812 C C . THR A 1 109 ? 9.723 9.768 -1.784 1.00 92.19 109 THR A C 1
ATOM 814 O O . THR A 1 109 ? 9.093 9.861 -0.731 1.00 92.19 109 THR A O 1
ATOM 817 N N . GLY A 1 110 ? 9.695 10.739 -2.703 1.00 94.38 110 GLY A N 1
ATOM 818 C CA . GLY A 1 110 ? 8.827 11.913 -2.589 1.00 94.38 110 GLY A CA 1
ATOM 819 C C . GLY A 1 110 ? 7.341 11.558 -2.681 1.00 94.38 110 GLY A C 1
ATOM 820 O O . GLY A 1 110 ? 6.554 11.994 -1.841 1.00 94.38 110 GLY A O 1
ATOM 821 N N . ALA A 1 111 ? 6.964 10.735 -3.662 1.00 94.56 111 ALA A N 1
ATOM 822 C CA . ALA A 1 111 ? 5.585 10.290 -3.851 1.00 94.56 111 ALA A CA 1
ATOM 823 C C . ALA A 1 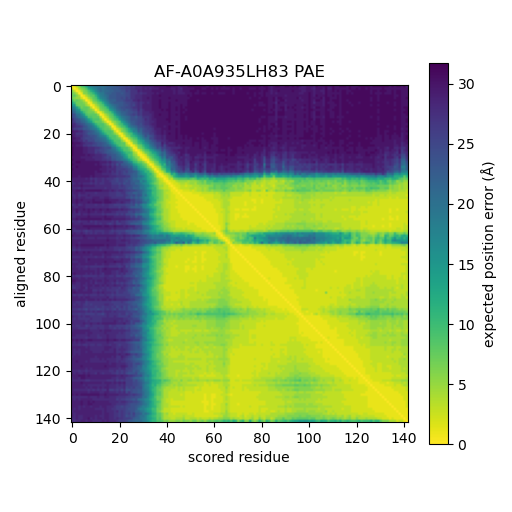111 ? 5.061 9.494 -2.645 1.00 94.56 111 ALA A C 1
ATOM 825 O O . ALA A 1 111 ? 3.987 9.808 -2.132 1.00 94.56 111 ALA A O 1
ATOM 826 N N . VAL A 1 112 ? 5.843 8.532 -2.143 1.00 93.75 112 VAL A N 1
ATOM 827 C CA . VAL A 1 112 ? 5.505 7.735 -0.953 1.00 93.75 112 VAL A CA 1
ATOM 828 C C . VAL A 1 112 ? 5.267 8.648 0.246 1.00 93.75 112 VAL A C 1
ATOM 830 O O . VAL A 1 112 ? 4.227 8.538 0.877 1.00 93.75 112 VAL A O 1
ATOM 833 N N . LYS A 1 113 ? 6.130 9.643 0.502 1.00 94.50 113 LYS A N 1
ATOM 834 C CA . LYS A 1 113 ? 5.923 10.603 1.606 1.00 94.50 113 LYS A CA 1
ATOM 835 C C . LYS A 1 113 ? 4.602 11.366 1.514 1.00 94.50 113 LYS A C 1
ATOM 837 O O . LYS A 1 113 ? 3.970 11.619 2.540 1.00 94.50 113 LYS A O 1
ATOM 842 N N . ILE A 1 114 ? 4.188 11.760 0.309 1.00 96.56 114 ILE A N 1
ATOM 843 C CA . ILE A 1 114 ? 2.904 12.442 0.104 1.00 96.56 114 ILE A CA 1
ATOM 844 C C . ILE A 1 114 ? 1.752 11.490 0.430 1.00 96.56 114 ILE A C 1
ATOM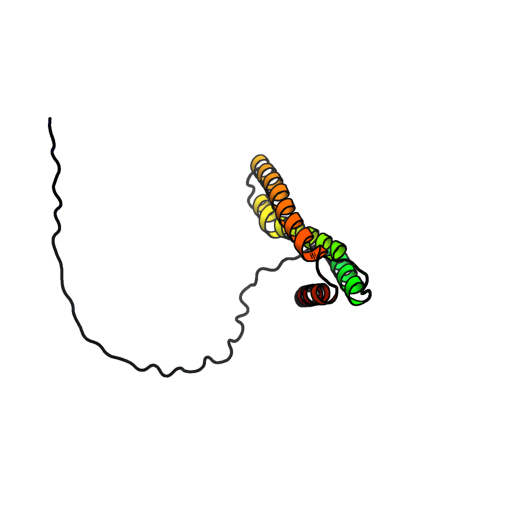 846 O O . ILE A 1 114 ? 0.850 11.872 1.176 1.00 96.56 114 ILE A O 1
ATOM 850 N N . VAL A 1 115 ? 1.803 10.253 -0.075 1.00 93.75 115 VAL A N 1
ATOM 851 C CA . VAL A 1 115 ? 0.797 9.224 0.227 1.00 93.75 115 VAL A CA 1
ATOM 852 C C . VAL A 1 115 ? 0.742 8.958 1.731 1.00 93.75 115 VAL A C 1
ATOM 854 O O . VAL A 1 115 ? -0.334 9.034 2.317 1.00 93.75 115 VAL A O 1
ATOM 857 N N . SER A 1 116 ? 1.890 8.779 2.380 1.00 92.19 116 SER A N 1
ATOM 858 C CA . SER A 1 116 ? 1.981 8.542 3.819 1.00 92.19 116 SER A CA 1
ATOM 859 C C . SER A 1 116 ? 1.416 9.678 4.658 1.00 92.19 116 SER A C 1
ATOM 861 O O . SER A 1 116 ? 0.704 9.448 5.632 1.00 92.19 116 SER A O 1
ATOM 863 N N . SER A 1 117 ? 1.661 10.928 4.264 1.00 95.19 117 SER A N 1
ATOM 864 C CA . SER A 1 117 ? 1.060 12.091 4.922 1.00 95.19 117 SER A CA 1
ATOM 865 C C . SER A 1 117 ? -0.473 12.046 4.872 1.00 95.19 117 SER A C 1
ATOM 867 O O . SER A 1 117 ? -1.146 12.296 5.875 1.00 95.19 117 SER A O 1
ATOM 869 N N . VAL A 1 118 ? -1.037 11.661 3.723 1.00 93.50 118 VAL A N 1
ATOM 870 C CA . VAL A 1 118 ? -2.485 11.483 3.553 1.00 93.50 118 VAL A CA 1
ATOM 871 C C . VAL A 1 118 ? -2.992 10.323 4.413 1.00 93.50 118 VAL A C 1
ATOM 873 O O . VAL A 1 118 ? -3.959 10.503 5.154 1.00 93.50 118 VAL A O 1
ATOM 876 N N . CYS A 1 119 ? -2.326 9.166 4.377 1.00 90.38 119 CYS A N 1
ATOM 877 C CA . CYS A 1 119 ? -2.676 7.997 5.183 1.00 90.38 119 CYS A CA 1
ATOM 878 C C . CYS A 1 119 ? -2.707 8.335 6.674 1.00 90.38 119 CYS A C 1
ATOM 880 O O . CYS A 1 119 ? -3.724 8.105 7.324 1.00 90.38 119 CYS A O 1
ATOM 882 N N . ARG A 1 120 ? -1.659 8.976 7.199 1.00 93.25 120 ARG A N 1
ATOM 883 C CA . ARG A 1 120 ? -1.597 9.413 8.601 1.00 93.25 120 ARG A CA 1
ATOM 884 C C . ARG A 1 120 ? -2.729 10.370 8.946 1.00 93.25 120 ARG A C 1
AT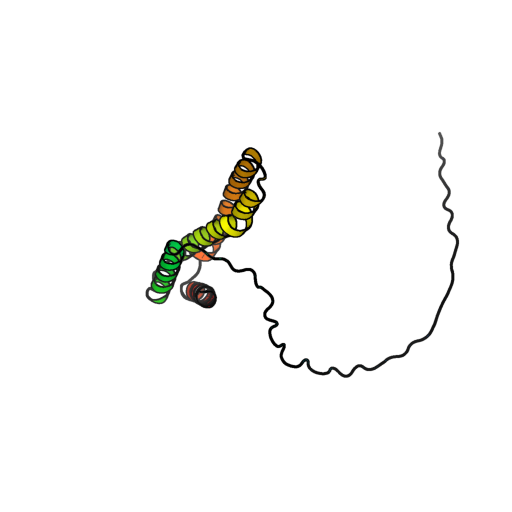OM 886 O O . ARG A 1 120 ? -3.443 10.144 9.915 1.00 93.25 120 ARG A O 1
ATOM 893 N N . LYS A 1 121 ? -2.960 11.393 8.117 1.00 93.75 121 LYS A N 1
ATOM 894 C CA . LYS A 1 121 ? -4.011 12.393 8.358 1.00 93.75 121 LYS A CA 1
ATOM 895 C C . LYS A 1 121 ? -5.398 11.770 8.530 1.00 93.75 121 LYS A C 1
ATOM 897 O O . LYS A 1 121 ? -6.160 12.236 9.374 1.00 93.75 121 LYS A O 1
ATOM 902 N N . TYR A 1 122 ? -5.740 10.768 7.723 1.00 92.94 122 TYR A N 1
ATOM 903 C CA . TYR A 1 122 ? -7.070 10.162 7.761 1.00 92.94 122 TYR A CA 1
ATOM 904 C C . TYR A 1 122 ? -7.155 8.974 8.715 1.00 92.94 122 TYR A C 1
ATOM 906 O O .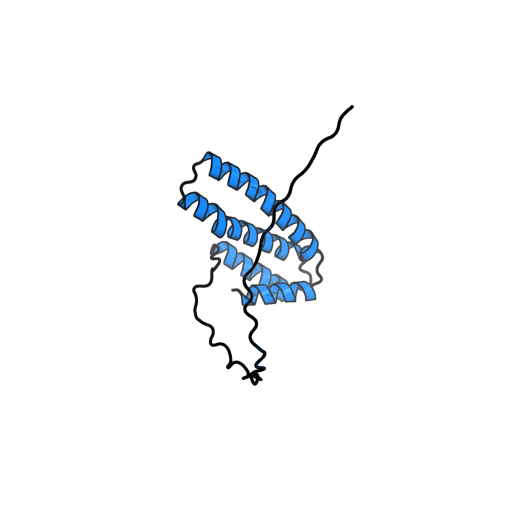 TYR A 1 122 ? -8.080 8.923 9.516 1.00 92.94 122 TYR A O 1
ATOM 914 N N . ILE A 1 123 ? -6.202 8.043 8.664 1.00 93.19 123 ILE A N 1
ATOM 915 C CA . ILE A 1 123 ? -6.254 6.799 9.439 1.00 93.19 123 ILE A CA 1
ATOM 916 C C . ILE A 1 123 ? -5.976 7.066 10.922 1.00 93.19 123 ILE A C 1
ATOM 918 O O . ILE A 1 123 ? -6.652 6.499 11.775 1.00 93.19 123 ILE A O 1
ATOM 922 N N . GLU A 1 124 ? -5.044 7.962 11.270 1.00 92.25 124 GLU A N 1
ATOM 923 C CA . GLU A 1 124 ? -4.771 8.273 12.685 1.00 92.25 124 GLU A CA 1
ATOM 924 C C . GLU A 1 124 ? -5.947 8.979 13.373 1.00 92.25 124 GLU A C 1
ATOM 926 O O . GLU A 1 124 ? -6.101 8.862 14.589 1.00 92.25 124 GLU A O 1
ATOM 931 N N . GLY A 1 125 ? -6.779 9.685 12.600 1.00 89.38 125 GLY A N 1
ATOM 932 C CA . GLY A 1 125 ? -7.967 10.384 13.085 1.00 89.38 125 GLY A CA 1
ATOM 933 C C . GLY A 1 125 ? -9.228 9.521 13.186 1.00 89.38 125 GLY A C 1
ATOM 934 O O . GLY A 1 125 ? -10.250 10.025 13.648 1.00 89.38 125 GLY A O 1
ATOM 935 N N . MET A 1 126 ? -9.184 8.258 12.751 1.00 93.31 126 MET A N 1
ATOM 936 C CA . MET A 1 126 ? -10.344 7.365 12.779 1.00 93.31 126 MET A CA 1
ATOM 937 C C . MET A 1 126 ? -10.669 6.886 14.192 1.00 93.31 126 MET A C 1
ATOM 939 O O . MET A 1 126 ? -9.782 6.573 14.992 1.00 93.31 126 MET A O 1
ATOM 943 N N . ASP A 1 127 ? -11.965 6.763 14.475 1.00 92.38 127 ASP A N 1
ATOM 944 C CA . ASP A 1 127 ? -12.426 6.054 15.661 1.00 92.38 127 ASP A CA 1
ATOM 945 C C . ASP A 1 127 ? -12.260 4.534 15.504 1.00 92.38 127 ASP A C 1
ATOM 947 O O . ASP A 1 127 ? -12.058 3.997 14.413 1.00 92.38 127 ASP A O 1
ATOM 951 N N . HIS A 1 128 ? -12.360 3.812 16.618 1.00 91.75 128 HIS A N 1
ATOM 952 C CA . HIS A 1 128 ? -12.132 2.372 16.636 1.00 91.75 128 HIS A CA 1
ATOM 953 C C . HIS A 1 128 ? -13.064 1.585 15.693 1.00 91.75 128 HIS A C 1
ATOM 955 O O . HIS A 1 128 ? -12.618 0.644 15.042 1.00 91.75 128 HIS A O 1
ATOM 961 N N . LYS A 1 129 ? -14.338 1.978 15.551 1.00 93.25 129 LYS A N 1
ATOM 962 C CA . LYS A 1 129 ? -15.274 1.287 14.648 1.00 93.25 129 LYS A CA 1
ATOM 963 C C . LYS A 1 129 ? -14.871 1.492 13.192 1.00 93.25 129 LYS A C 1
ATOM 965 O O . LYS A 1 129 ? -14.933 0.552 12.407 1.00 93.25 129 LYS A O 1
ATOM 970 N N . GLN A 1 130 ? -14.436 2.701 12.842 1.00 94.19 130 GLN A N 1
ATOM 971 C CA . GLN A 1 130 ? -13.915 3.005 11.510 1.00 94.19 130 GLN A CA 1
ATOM 972 C C . GLN A 1 130 ? -12.634 2.213 11.215 1.00 94.19 130 GLN A C 1
ATOM 974 O O . GLN A 1 130 ? -12.509 1.641 10.133 1.00 94.19 130 GLN A O 1
ATOM 979 N N . LEU A 1 131 ? -11.726 2.098 12.190 1.00 93.75 131 LEU A N 1
ATOM 980 C CA . LEU A 1 131 ? -10.522 1.274 12.059 1.00 93.75 131 LEU A CA 1
ATOM 981 C C . LEU A 1 131 ? -10.865 -0.200 11.807 1.00 93.75 131 LEU A C 1
ATOM 983 O O . LEU A 1 131 ? -10.265 -0.810 10.925 1.00 93.75 131 LEU A O 1
ATOM 987 N N . LEU A 1 132 ? -11.861 -0.763 12.502 1.00 94.44 132 LEU A N 1
ATOM 988 C CA . LEU A 1 132 ? -12.303 -2.145 12.274 1.00 94.44 132 LEU A CA 1
ATOM 989 C C . LEU A 1 132 ? -12.830 -2.381 10.852 1.00 94.44 132 LEU A C 1
ATOM 991 O O . LEU A 1 132 ? -12.609 -3.455 10.298 1.00 94.44 132 LEU A O 1
ATOM 995 N N . VAL A 1 133 ? -13.480 -1.390 10.233 1.00 94.88 133 VAL A N 1
ATOM 996 C CA . VAL A 1 133 ? -13.915 -1.492 8.828 1.00 94.88 133 VAL A CA 1
ATOM 997 C C . VAL A 1 133 ? -12.710 -1.614 7.893 1.00 94.88 133 VAL A C 1
ATOM 999 O O . VAL A 1 133 ? -12.703 -2.464 7.003 1.00 94.88 133 VAL A O 1
ATOM 1002 N N . VAL A 1 134 ? -11.669 -0.806 8.111 1.00 94.19 134 VAL A N 1
ATOM 1003 C CA . VAL A 1 134 ? -10.430 -0.873 7.320 1.00 94.19 134 VAL A CA 1
ATOM 1004 C C . VAL A 1 134 ? -9.708 -2.202 7.552 1.00 94.19 134 VAL A C 1
ATOM 1006 O O . VAL A 1 134 ? -9.292 -2.852 6.595 1.00 94.19 134 VAL A O 1
ATOM 1009 N N . VAL A 1 135 ? -9.611 -2.644 8.807 1.00 94.12 135 VAL A N 1
ATOM 1010 C CA . VAL A 1 135 ? -9.011 -3.933 9.183 1.00 94.12 135 VAL A CA 1
ATOM 1011 C C . VAL A 1 135 ? -9.726 -5.099 8.501 1.00 94.12 135 VAL A C 1
ATOM 1013 O O . VAL A 1 135 ? -9.071 -5.940 7.887 1.00 94.12 135 VAL A O 1
ATOM 1016 N N . ALA A 1 136 ? -11.060 -5.126 8.544 1.00 94.81 136 ALA A N 1
ATOM 1017 C CA . ALA A 1 136 ? -11.864 -6.157 7.895 1.00 94.81 136 ALA A CA 1
ATOM 1018 C C . ALA A 1 136 ? -11.659 -6.169 6.373 1.00 94.81 136 ALA A C 1
ATOM 1020 O O . ALA A 1 136 ? -11.587 -7.237 5.763 1.00 94.81 136 ALA A O 1
ATOM 1021 N N . HIS A 1 137 ? -11.515 -4.991 5.759 1.00 94.56 137 HIS A N 1
ATOM 1022 C CA . HIS A 1 137 ? -11.201 -4.905 4.340 1.00 94.56 137 HIS A CA 1
ATOM 1023 C C . HIS A 1 137 ? -9.823 -5.500 4.028 1.00 94.56 137 HIS A C 1
ATOM 1025 O O . HIS A 1 137 ? -9.727 -6.352 3.149 1.00 94.56 137 HIS A O 1
ATOM 1031 N N . ILE A 1 138 ? -8.776 -5.132 4.772 1.00 92.12 138 ILE A N 1
ATOM 1032 C CA . ILE A 1 138 ? -7.427 -5.684 4.562 1.00 92.12 138 ILE A CA 1
ATOM 1033 C C . ILE A 1 138 ? -7.419 -7.204 4.786 1.00 92.12 138 ILE A C 1
ATOM 1035 O O . ILE A 1 138 ? -6.857 -7.924 3.967 1.00 92.12 138 ILE A O 1
ATOM 1039 N N . ARG A 1 139 ? -8.114 -7.710 5.818 1.00 92.25 139 ARG A N 1
ATOM 1040 C CA . ARG A 1 139 ? -8.298 -9.155 6.061 1.00 92.25 139 ARG A CA 1
ATOM 1041 C C . ARG A 1 139 ? -8.902 -9.882 4.861 1.00 92.25 139 ARG A C 1
ATOM 1043 O O . ARG A 1 139 ? -8.537 -11.018 4.608 1.00 92.25 139 ARG A O 1
ATOM 1050 N N . SER A 1 140 ? -9.818 -9.254 4.122 1.00 92.50 140 SER A N 1
ATOM 1051 C CA . SER A 1 140 ? -10.429 -9.879 2.939 1.00 92.50 140 SER A CA 1
ATOM 1052 C C . SER A 1 140 ? -9.460 -10.057 1.761 1.00 92.50 140 SER A C 1
ATOM 1054 O O . SER A 1 140 ? -9.769 -10.792 0.825 1.00 92.50 140 SER A O 1
ATOM 1056 N N . LEU A 1 141 ? -8.299 -9.391 1.803 1.00 87.94 141 LEU A N 1
ATOM 1057 C CA . LEU A 1 141 ? -7.267 -9.430 0.765 1.00 87.94 141 LEU A CA 1
ATOM 1058 C C . LEU A 1 141 ? -6.103 -10.382 1.099 1.00 87.94 141 LEU A C 1
ATOM 1060 O O . LEU A 1 141 ? -5.246 -10.597 0.241 1.00 87.94 141 LEU A O 1
ATOM 1064 N N . THR A 1 142 ? -6.054 -10.921 2.322 1.00 81.94 142 THR A N 1
ATOM 1065 C CA . THR A 1 142 ? -4.952 -11.743 2.864 1.00 81.94 142 THR A CA 1
ATOM 1066 C C . THR A 1 142 ? -5.408 -13.136 3.252 1.00 81.94 142 THR A C 1
ATOM 1068 O O . THR A 1 142 ? -4.659 -14.094 2.958 1.00 81.94 142 THR A O 1
#

Radius of gyration: 27.85 Å; Cα contacts (8 Å, |Δi|>4): 73; chains: 1; bounding box: 59×67×74 Å

Solvent-accessible surface area (backbone atoms only — not comparable to full-atom values): 9047 Å² total; per-residue (Å²): 142,78,91,86,86,90,84,87,84,86,82,86,89,85,88,81,91,79,79,90,78,90,76,86,76,76,84,72,77,75,72,83,78,74,79,74,87,64,92,72,92,76,89,84,76,56,70,69,58,49,53,51,49,54,51,51,46,53,47,48,78,76,32,80,83,58,62,23,52,63,57,24,54,50,51,39,54,51,50,53,52,46,47,42,61,74,46,49,48,52,45,59,75,64,62,70,46,70,71,54,52,53,52,50,49,55,53,44,56,52,50,49,51,55,51,37,53,51,41,39,64,54,39,42,69,43,54,58,71,58,47,50,54,54,43,54,52,55,59,76,78,109

Nearest PDB structures (foldseek):
  5tsz-assembly1_A  TM=3.271E-01  e=8.049E+00  Plasmodium vivax

Sequence (142 aa):
MTATTPARKASAAKTGASKSATTKSAEKKPPPAQASEEPSLRFFHSQALRDQTLAVLTSIENTPTTKGKALADLVDDLVEAGMEYYFMRPLKAAEVGFIKEQSARLGMTGAVKIVSSVCRKYIEGMDHKQLLVVVAHIRSLT

Foldseek 3Di:
DDDDDDDDDDDDDDDDDDDDDDDDPDPPPDDPDPPDPDDDDDQDADPVLVVLLVVLLVCLVVDQPDALVSVLVSVLVVLVSRCCVPPLVVCVVVCVDDVVSVVSVVVVVVVSVVVSVVSCVPRRPDHSVRVNVVSVVVVVRD

Mean predicted aligned error: 13.9 Å

pLDDT: mean 78.87, std 23.16, range [28.11, 97.31]